Protein AF-F7KYN3-F1 (afdb_monomer_lite)

Secondary structure (DSSP, 8-state):
--HHHHHT-HHHHHHHHHHHHH-TTS-B-SSS-SS-HHHHHHHHHHHHHHHHHHTTS-HHHHHHHHHHHHHHTHHHHHHHHHHHHH-----SSPPPHHHHTTT--HHHHTS-HHHHHT-SSPPB-HHHHHHHHHHHHHHHH-HHHHHHHHHHTS---HHHHHHHHHHHHHHHHT-

Radius of gyration: 15.61 Å; chains: 1; bounding box: 35×35×34 Å

Foldseek 3Di:
DQLVVLLPQPLLVVLLVLLCVLCVVALEDPDLDDDDDVVVSVVLLVVLCLLCVLLVHHSVVLSVQLSVCSVPVVVLLNQLLNVPLVDDQDAPDDDDLCLLVQNDDCVRVVHDSVVSVVPRNDHHHSSSSVVSSSLVCCLVRPVVSQLVCCCPRSVDDSRVSVSVSVVSVVSSVVD

Sequence (175 aa):
MNIQDIIKNQDILDCWKEIQKSNVDKNISKEVFEYDIEEYHTFLLDEIIEASQYMDMSFDTLINKMFSFAKDNKSLLINFSNKRLNKKISFSSPLSYEEMSSGYTEEELGISYQDLEDETNAIIDIGTLFSYLIDLIFLFKEPKNYIKYLIEKLYLSEIHAKEFVDYEENIIKNL

pLDDT: mean 87.11, std 10.82, range [52.41, 97.12]

Structure (mmCIF, N/CA/C/O backbone):
data_AF-F7KYN3-F1
#
_entry.id   AF-F7KYN3-F1
#
loop_
_atom_site.group_PDB
_atom_site.id
_atom_site.type_symbol
_atom_site.label_atom_id
_atom_site.label_alt_id
_atom_site.label_comp_id
_atom_site.label_asym_id
_atom_site.label_entity_id
_atom_site.label_seq_id
_atom_site.pdbx_PDB_ins_code
_atom_site.Cartn_x
_atom_site.Cartn_y
_atom_site.Cartn_z
_atom_site.occupancy
_atom_site.B_iso_or_equiv
_atom_site.auth_seq_id
_atom_site.auth_comp_id
_atom_site.auth_asym_id
_atom_site.auth_atom_id
_atom_site.pdbx_PDB_model_num
ATOM 1 N N . MET A 1 1 ? 6.271 -18.079 -2.029 1.00 75.06 1 MET A N 1
ATOM 2 C CA . MET A 1 1 ? 6.948 -17.435 -3.188 1.00 75.06 1 MET A CA 1
ATOM 3 C C . MET A 1 1 ? 8.122 -16.606 -2.664 1.00 75.06 1 MET A C 1
ATOM 5 O O . MET A 1 1 ? 7.977 -16.113 -1.553 1.00 75.06 1 MET A O 1
ATOM 9 N N . ASN A 1 2 ? 9.265 -16.481 -3.357 1.00 79.81 2 ASN A N 1
ATOM 10 C CA . ASN A 1 2 ? 10.320 -15.554 -2.903 1.00 79.81 2 ASN A CA 1
ATOM 11 C C . ASN A 1 2 ? 10.026 -14.128 -3.419 1.00 79.81 2 ASN A C 1
ATOM 13 O O . ASN A 1 2 ? 9.317 -13.963 -4.413 1.00 79.81 2 ASN A O 1
ATOM 17 N N . ILE A 1 3 ? 10.558 -13.102 -2.753 1.00 78.88 3 ILE A N 1
ATOM 18 C CA . ILE A 1 3 ? 10.299 -11.703 -3.124 1.00 78.88 3 ILE A CA 1
ATOM 19 C C . ILE A 1 3 ? 10.859 -11.339 -4.506 1.00 78.88 3 ILE A C 1
ATOM 21 O O . ILE A 1 3 ? 10.229 -10.579 -5.234 1.00 78.88 3 ILE A O 1
ATOM 25 N N . GLN A 1 4 ? 11.972 -11.954 -4.927 1.00 80.00 4 GLN A N 1
ATOM 26 C CA . GLN A 1 4 ? 12.561 -11.734 -6.252 1.00 80.00 4 GLN A CA 1
ATOM 27 C C . GLN A 1 4 ? 11.638 -12.177 -7.393 1.00 80.00 4 GLN A C 1
ATOM 29 O O . GLN A 1 4 ? 11.635 -11.558 -8.455 1.00 80.00 4 GLN A O 1
ATOM 34 N N . ASP A 1 5 ? 10.866 -13.238 -7.191 1.00 83.31 5 ASP A N 1
ATOM 35 C CA . ASP A 1 5 ? 9.873 -13.718 -8.145 1.00 83.31 5 ASP A CA 1
ATOM 36 C C . ASP A 1 5 ? 8.640 -12.807 -8.130 1.00 83.31 5 ASP A C 1
ATOM 38 O O . ASP A 1 5 ? 8.045 -12.553 -9.177 1.00 83.31 5 ASP A O 1
ATOM 42 N N . ILE A 1 6 ? 8.289 -12.270 -6.955 1.00 85.12 6 ILE A N 1
ATOM 43 C CA . ILE A 1 6 ? 7.128 -11.396 -6.768 1.00 85.12 6 ILE A CA 1
ATOM 44 C C . ILE A 1 6 ? 7.289 -10.078 -7.522 1.00 85.12 6 ILE A C 1
ATOM 46 O O . ILE A 1 6 ? 6.443 -9.713 -8.339 1.00 85.12 6 ILE A O 1
ATOM 50 N N . ILE A 1 7 ? 8.404 -9.390 -7.301 1.00 83.19 7 ILE A N 1
ATOM 51 C CA . ILE A 1 7 ? 8.717 -8.108 -7.947 1.00 83.19 7 ILE A CA 1
ATOM 52 C C . ILE A 1 7 ? 8.926 -8.241 -9.462 1.00 83.19 7 ILE A C 1
ATOM 54 O O . ILE A 1 7 ? 8.749 -7.277 -10.201 1.00 83.19 7 ILE A O 1
ATOM 58 N N . LYS A 1 8 ? 9.314 -9.433 -9.941 1.00 86.62 8 LYS A N 1
ATOM 59 C CA . LYS A 1 8 ? 9.536 -9.715 -11.368 1.00 86.62 8 LYS A CA 1
ATOM 60 C C . LYS A 1 8 ? 8.247 -10.046 -12.112 1.00 86.62 8 LYS A C 1
ATOM 62 O O . LYS A 1 8 ? 8.298 -10.346 -13.306 1.00 86.62 8 LYS A O 1
ATOM 67 N N . ASN A 1 9 ? 7.097 -9.995 -11.443 1.00 92.69 9 ASN A N 1
ATOM 68 C CA . ASN A 1 9 ? 5.815 -10.167 -12.100 1.00 92.69 9 ASN A CA 1
ATOM 69 C C . ASN A 1 9 ? 5.642 -9.134 -13.231 1.00 92.69 9 ASN A C 1
ATOM 71 O O . ASN A 1 9 ? 5.774 -7.928 -13.024 1.00 92.69 9 ASN A O 1
ATOM 75 N N . GLN A 1 10 ? 5.343 -9.617 -14.439 1.00 93.75 10 GLN A N 1
ATOM 76 C CA . GLN A 1 10 ? 5.318 -8.776 -15.636 1.00 93.75 10 GLN A CA 1
ATOM 77 C C . GLN A 1 10 ? 4.230 -7.695 -15.581 1.00 93.75 10 GLN A C 1
ATOM 79 O O . GLN A 1 10 ? 4.483 -6.566 -15.996 1.00 93.75 10 GLN A O 1
ATOM 84 N N . ASP A 1 11 ? 3.047 -8.016 -15.054 1.00 95.25 11 ASP A N 1
ATOM 85 C CA . ASP A 1 11 ? 1.935 -7.067 -14.967 1.00 95.25 11 ASP A CA 1
ATOM 86 C C . ASP A 1 11 ? 2.271 -5.919 -13.998 1.00 95.25 11 ASP A C 1
ATOM 88 O O . ASP A 1 11 ? 2.009 -4.751 -14.299 1.00 95.25 11 ASP A O 1
ATOM 92 N N . ILE A 1 12 ? 2.933 -6.233 -12.878 1.00 93.19 12 ILE A N 1
ATOM 93 C CA . ILE A 1 12 ? 3.439 -5.247 -11.910 1.00 93.19 12 ILE A CA 1
ATOM 94 C C . ILE A 1 12 ? 4.517 -4.365 -12.545 1.00 93.19 12 ILE A C 1
ATOM 96 O O . ILE A 1 12 ? 4.411 -3.138 -12.507 1.00 93.19 12 ILE A O 1
ATOM 100 N N . LEU A 1 13 ? 5.527 -4.973 -13.177 1.00 92.62 13 LEU A N 1
ATOM 101 C CA . LEU A 1 13 ? 6.620 -4.243 -13.830 1.00 92.62 13 LEU A CA 1
ATOM 102 C C . LEU A 1 13 ? 6.121 -3.322 -14.943 1.00 92.62 13 LEU A C 1
ATOM 104 O O . LEU A 1 13 ? 6.662 -2.235 -15.145 1.00 92.62 13 LEU A O 1
ATOM 108 N N . ASP A 1 14 ? 5.098 -3.741 -15.680 1.00 94.31 14 ASP A N 1
ATOM 109 C CA . ASP A 1 14 ? 4.505 -2.907 -16.712 1.00 94.31 14 ASP A CA 1
ATOM 110 C C . ASP A 1 14 ? 3.763 -1.705 -16.118 1.00 94.31 14 ASP A C 1
ATOM 112 O O . ASP A 1 14 ? 3.866 -0.609 -16.664 1.00 94.31 14 ASP A O 1
ATOM 116 N N . CYS A 1 15 ? 3.034 -1.880 -15.010 1.00 94.12 15 CYS A N 1
ATOM 117 C CA . CYS A 1 15 ? 2.417 -0.757 -14.297 1.00 94.12 15 CYS A CA 1
ATOM 118 C C . CYS A 1 15 ? 3.482 0.215 -13.784 1.00 94.12 15 CYS A C 1
ATOM 120 O O . CYS A 1 15 ? 3.367 1.422 -13.997 1.00 94.12 15 CYS A O 1
ATOM 122 N N . TRP A 1 16 ? 4.546 -0.317 -13.180 1.00 92.00 16 TRP A N 1
ATOM 123 C CA . TRP A 1 16 ? 5.665 0.466 -12.667 1.00 92.00 16 TRP A CA 1
ATOM 124 C C . TRP A 1 16 ? 6.315 1.332 -13.752 1.00 92.00 16 TRP A C 1
ATOM 126 O O . TRP A 1 16 ? 6.467 2.539 -13.576 1.00 92.00 16 TRP A O 1
ATOM 136 N N . LYS A 1 17 ? 6.598 0.760 -14.927 1.00 91.31 17 LYS A N 1
ATOM 137 C CA . LYS A 1 17 ? 7.177 1.500 -16.062 1.00 91.31 17 LYS A CA 1
ATOM 138 C C . LYS A 1 17 ? 6.287 2.634 -16.564 1.00 91.31 17 LYS A C 1
ATOM 140 O O . LYS A 1 17 ? 6.798 3.672 -16.980 1.00 91.31 17 LYS A O 1
ATOM 145 N N . GLU A 1 18 ? 4.969 2.456 -16.570 1.00 93.44 18 GLU A N 1
ATOM 146 C CA . GLU A 1 18 ? 4.046 3.525 -16.976 1.00 93.44 18 GLU A CA 1
ATOM 147 C C . GLU A 1 18 ? 3.966 4.647 -15.929 1.00 93.44 18 GLU A C 1
ATOM 149 O O . GLU A 1 18 ? 3.911 5.828 -16.288 1.00 93.44 18 GLU A O 1
ATOM 154 N N . ILE A 1 19 ? 4.043 4.303 -14.641 1.00 91.31 19 ILE A N 1
ATOM 155 C CA . ILE A 1 19 ? 4.141 5.278 -13.545 1.00 91.31 19 ILE A CA 1
ATOM 156 C C . ILE A 1 19 ? 5.454 6.066 -13.653 1.00 91.31 19 ILE A C 1
ATOM 158 O O . ILE A 1 19 ? 5.420 7.296 -13.625 1.00 91.31 19 ILE A O 1
ATOM 162 N N . GLN A 1 20 ? 6.589 5.394 -13.884 1.00 89.12 20 GLN A N 1
ATOM 163 C CA . GLN A 1 20 ? 7.893 6.034 -14.115 1.00 89.12 20 GLN A CA 1
ATOM 164 C C . GLN A 1 20 ? 7.834 7.066 -15.252 1.00 89.12 20 GLN A C 1
ATOM 166 O O . GLN A 1 20 ? 8.284 8.200 -15.098 1.00 89.12 20 GLN A O 1
ATOM 171 N N . LYS A 1 21 ? 7.231 6.707 -16.393 1.00 90.56 21 LYS A N 1
ATOM 172 C CA . LYS A 1 21 ? 7.080 7.617 -17.546 1.00 90.56 21 LYS A CA 1
ATOM 173 C C . LYS A 1 21 ? 6.218 8.840 -17.242 1.00 90.56 21 LYS A C 1
ATOM 175 O O . LYS A 1 21 ? 6.427 9.888 -17.845 1.00 90.56 21 LYS A O 1
ATOM 18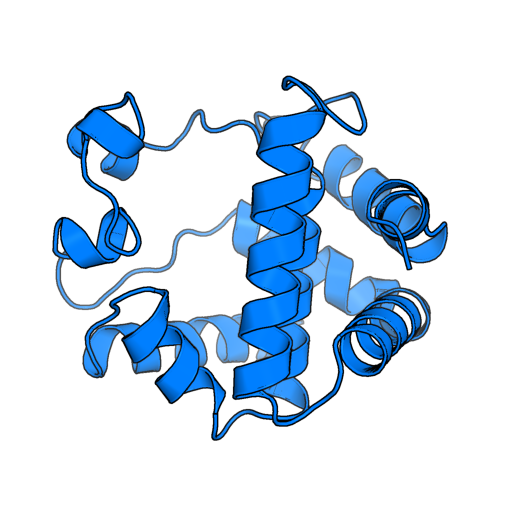0 N N . SER A 1 22 ? 5.236 8.699 -16.356 1.00 87.25 22 SER A N 1
ATOM 181 C CA . SER A 1 22 ? 4.275 9.761 -16.038 1.00 87.25 22 SER A CA 1
ATOM 182 C C . SER A 1 22 ? 4.792 10.751 -14.988 1.00 87.25 22 SER A C 1
ATOM 184 O O . SER A 1 22 ? 4.175 11.793 -14.798 1.00 87.25 22 SER A O 1
ATOM 186 N N . ASN A 1 23 ? 5.906 10.438 -14.320 1.00 85.94 23 ASN A N 1
ATOM 187 C CA . ASN A 1 23 ? 6.425 11.167 -13.158 1.00 85.94 23 ASN A CA 1
ATOM 188 C C . ASN A 1 23 ? 7.951 11.366 -13.261 1.00 85.94 23 ASN A C 1
ATOM 190 O O . ASN A 1 23 ? 8.684 11.188 -12.293 1.00 85.94 23 ASN A O 1
ATOM 194 N N . VAL A 1 24 ? 8.446 11.690 -14.459 1.00 82.12 24 VAL A N 1
ATOM 195 C CA . VAL A 1 24 ? 9.889 11.819 -14.758 1.00 82.12 24 VAL A CA 1
ATOM 196 C C . VAL A 1 24 ? 10.608 12.911 -13.959 1.00 82.12 24 VAL A C 1
ATOM 198 O O . VAL A 1 24 ? 11.834 12.919 -13.894 1.00 82.12 24 VAL A O 1
ATOM 201 N N . ASP A 1 25 ? 9.853 13.854 -13.405 1.00 80.81 25 ASP A N 1
ATOM 202 C CA . ASP A 1 25 ? 10.305 14.957 -12.558 1.00 80.81 25 ASP A CA 1
ATOM 203 C C . ASP A 1 25 ? 10.395 14.579 -11.071 1.00 80.81 25 ASP A C 1
ATOM 205 O O . ASP A 1 25 ? 10.933 15.348 -10.275 1.00 80.81 25 ASP A O 1
ATOM 209 N N . LYS A 1 26 ? 9.883 13.404 -10.691 1.00 80.31 26 LYS A N 1
ATOM 210 C CA . LYS A 1 26 ? 9.949 12.872 -9.327 1.00 80.31 26 LYS A CA 1
ATOM 211 C C . LYS A 1 26 ? 11.230 12.069 -9.119 1.00 80.31 26 LYS A C 1
ATOM 213 O O . LYS A 1 26 ? 11.820 11.562 -10.073 1.00 80.31 26 LYS A O 1
ATOM 218 N N . ASN A 1 27 ? 11.621 11.901 -7.855 1.00 79.00 27 ASN A N 1
ATOM 219 C CA . ASN A 1 27 ? 12.757 11.066 -7.466 1.00 79.00 27 ASN A CA 1
ATOM 220 C C . ASN A 1 27 ? 12.405 9.567 -7.549 1.00 79.00 27 ASN A C 1
ATOM 222 O O . ASN A 1 27 ? 12.436 8.852 -6.556 1.00 79.00 27 ASN A O 1
ATOM 226 N N . ILE A 1 28 ? 11.964 9.105 -8.721 1.00 76.88 28 ILE A N 1
ATOM 227 C CA . ILE A 1 28 ? 11.627 7.701 -8.951 1.00 76.88 28 ILE A CA 1
ATOM 228 C C . ILE A 1 28 ? 12.884 6.946 -9.366 1.00 76.88 28 ILE A C 1
ATOM 230 O O . ILE A 1 28 ? 13.574 7.353 -10.309 1.00 76.88 28 ILE A O 1
ATOM 234 N N . SER A 1 29 ? 13.135 5.815 -8.710 1.00 72.75 29 SER A N 1
ATOM 235 C CA . SER A 1 29 ? 14.255 4.948 -9.045 1.00 72.75 29 SER A CA 1
ATOM 236 C C . SER A 1 29 ? 14.185 4.508 -10.506 1.00 72.75 29 SER A C 1
ATOM 238 O O . SER A 1 29 ? 13.130 4.118 -11.018 1.00 72.75 29 SER A O 1
ATOM 240 N N . LYS A 1 30 ? 15.320 4.597 -11.206 1.00 66.50 30 LYS A N 1
ATOM 241 C CA . LYS A 1 30 ? 15.442 4.197 -12.621 1.00 66.50 30 LYS A CA 1
ATOM 242 C C . LYS A 1 30 ? 15.633 2.695 -12.788 1.00 66.50 30 LYS A C 1
ATOM 244 O O . LYS A 1 30 ? 15.340 2.156 -13.857 1.00 66.50 30 LYS A O 1
ATOM 249 N N . GLU A 1 31 ? 16.129 2.036 -11.752 1.00 66.12 31 GLU A N 1
ATOM 250 C CA . GLU A 1 31 ? 16.255 0.588 -11.678 1.00 66.12 31 GLU A CA 1
ATOM 251 C C . GLU A 1 31 ? 15.029 0.003 -10.957 1.00 66.12 31 GLU A C 1
ATOM 253 O O . GLU A 1 31 ? 14.161 0.731 -10.478 1.00 66.12 31 GLU A O 1
ATOM 258 N N . VAL A 1 32 ? 14.901 -1.327 -10.920 1.00 59.56 32 VAL A N 1
ATOM 259 C CA . VAL A 1 32 ? 13.896 -1.953 -10.038 1.00 59.56 32 VAL A CA 1
ATOM 260 C C . VAL A 1 32 ? 14.293 -1.755 -8.564 1.00 59.56 32 VAL A C 1
ATOM 262 O O . VAL A 1 32 ? 13.412 -1.762 -7.711 1.00 59.56 32 VAL A O 1
ATOM 265 N N . PHE A 1 33 ? 15.587 -1.514 -8.287 1.00 58.19 33 PHE A N 1
ATOM 266 C CA . PHE A 1 33 ? 16.139 -1.222 -6.962 1.00 58.19 33 PHE A CA 1
ATOM 267 C C . PHE A 1 33 ? 17.263 -0.191 -7.013 1.00 58.19 33 PHE A C 1
ATOM 269 O O . PHE A 1 33 ? 18.110 -0.262 -7.895 1.00 58.19 33 PHE A O 1
ATOM 276 N N . GLU A 1 34 ? 17.317 0.688 -6.012 1.00 53.84 34 GLU A N 1
ATOM 277 C CA . GLU A 1 34 ? 18.451 1.595 -5.766 1.00 53.84 34 GLU A CA 1
ATOM 278 C C . GLU A 1 34 ? 19.243 1.231 -4.497 1.00 53.84 34 GLU A C 1
ATOM 280 O O . GLU A 1 34 ? 20.365 1.697 -4.314 1.00 53.84 34 GLU A O 1
ATOM 285 N N . TYR A 1 35 ? 18.677 0.375 -3.638 1.00 55.78 35 TYR A N 1
ATOM 286 C CA . TYR A 1 35 ? 19.192 0.049 -2.306 1.00 55.78 35 TYR A CA 1
ATOM 287 C C . TYR A 1 35 ? 19.683 -1.398 -2.188 1.00 55.78 35 TYR A C 1
ATOM 289 O O . TYR A 1 35 ? 19.392 -2.244 -3.039 1.00 55.78 35 TYR A O 1
ATOM 297 N N . ASP A 1 36 ? 20.440 -1.671 -1.119 1.00 54.38 36 ASP A N 1
ATOM 298 C CA . ASP A 1 36 ? 20.967 -3.002 -0.827 1.00 54.38 36 ASP A CA 1
ATOM 299 C C . ASP A 1 36 ? 19.820 -4.011 -0.664 1.00 54.38 36 ASP A C 1
ATOM 301 O O . ASP A 1 36 ? 18.843 -3.803 0.059 1.00 54.38 36 ASP A O 1
ATOM 305 N N . ILE A 1 37 ? 19.917 -5.089 -1.432 1.00 59.38 37 ILE A N 1
ATOM 306 C CA . ILE A 1 37 ? 18.764 -5.866 -1.887 1.00 59.38 37 ILE A CA 1
ATOM 307 C C . ILE A 1 37 ? 18.151 -6.695 -0.749 1.00 59.38 37 ILE A C 1
ATOM 309 O O . ILE A 1 37 ? 16.963 -6.987 -0.787 1.00 59.38 37 ILE A O 1
ATOM 313 N N . GLU A 1 38 ? 18.925 -7.100 0.259 1.00 62.84 38 GLU A N 1
ATOM 314 C CA . GLU A 1 38 ? 18.460 -8.038 1.294 1.00 62.84 38 GLU A CA 1
ATOM 315 C C . GLU A 1 38 ? 17.576 -7.391 2.369 1.00 62.84 38 GLU A C 1
ATOM 317 O O . GLU A 1 38 ? 16.541 -7.956 2.732 1.00 62.84 38 GLU A O 1
ATOM 322 N N . GLU A 1 39 ? 17.940 -6.205 2.855 1.00 62.69 39 GLU A N 1
ATOM 323 C CA . GLU A 1 39 ? 17.192 -5.510 3.912 1.00 62.69 39 GLU A CA 1
ATOM 324 C C . GLU A 1 39 ? 15.857 -4.979 3.381 1.00 62.69 39 GLU A C 1
ATOM 326 O O . GLU A 1 39 ? 14.798 -5.245 3.949 1.00 62.69 39 GLU A O 1
ATOM 331 N N . TYR A 1 40 ? 15.886 -4.357 2.202 1.00 66.19 40 TYR A N 1
ATOM 332 C CA . TYR A 1 40 ? 14.690 -3.848 1.538 1.00 66.19 40 TYR A CA 1
ATOM 333 C C . TYR A 1 40 ? 13.698 -4.965 1.166 1.00 66.19 40 TYR A C 1
ATOM 335 O O . TYR A 1 40 ? 12.483 -4.842 1.327 1.00 66.19 40 TYR A O 1
ATOM 343 N N . HIS A 1 41 ? 14.216 -6.108 0.707 1.00 70.25 41 HIS A N 1
ATOM 344 C CA . HIS A 1 41 ? 13.416 -7.307 0.469 1.00 70.25 41 HIS A CA 1
ATOM 345 C C . HIS A 1 41 ? 12.746 -7.846 1.728 1.00 70.25 41 HIS A C 1
ATOM 347 O O . HIS A 1 41 ? 11.640 -8.377 1.634 1.00 70.25 41 HIS A O 1
ATOM 353 N N . THR A 1 42 ? 13.427 -7.750 2.868 1.00 73.25 42 THR A N 1
ATOM 354 C CA . THR A 1 42 ? 12.889 -8.191 4.156 1.00 73.25 42 THR A CA 1
ATOM 355 C C . THR A 1 42 ? 11.738 -7.281 4.566 1.00 73.25 42 THR A C 1
ATOM 357 O O . THR A 1 42 ? 10.652 -7.784 4.831 1.00 73.25 42 THR A O 1
ATOM 360 N N . PHE A 1 43 ? 11.916 -5.960 4.463 1.00 78.94 43 PHE A N 1
ATOM 361 C CA . PHE A 1 43 ? 10.869 -4.987 4.781 1.00 78.94 43 PHE A CA 1
ATOM 362 C C . PHE A 1 43 ? 9.595 -5.180 3.945 1.00 78.94 43 PHE A C 1
ATOM 364 O O . PHE A 1 43 ? 8.511 -5.360 4.496 1.00 78.94 43 PHE A O 1
ATOM 371 N N . LEU A 1 44 ? 9.717 -5.221 2.612 1.00 83.94 44 LEU A N 1
ATOM 372 C CA . LEU A 1 44 ? 8.554 -5.393 1.735 1.00 83.94 44 LEU A CA 1
ATOM 373 C C . LEU A 1 44 ? 7.861 -6.749 1.957 1.00 83.94 44 LEU A C 1
ATOM 375 O O . LEU A 1 44 ? 6.638 -6.866 1.867 1.00 83.94 44 LEU A O 1
ATOM 379 N N . LEU A 1 45 ? 8.638 -7.801 2.224 1.00 88.19 45 LEU A N 1
ATOM 380 C CA . LEU A 1 45 ? 8.079 -9.116 2.519 1.00 88.19 45 LEU A CA 1
ATOM 381 C C . LEU A 1 45 ? 7.291 -9.100 3.833 1.00 88.19 45 LEU A C 1
ATOM 383 O O . LEU A 1 45 ? 6.180 -9.634 3.867 1.00 88.19 45 LEU A O 1
ATOM 387 N N . ASP A 1 46 ? 7.845 -8.482 4.874 1.00 88.50 46 ASP A N 1
ATOM 388 C CA . ASP A 1 46 ? 7.203 -8.346 6.178 1.00 88.50 46 ASP A CA 1
ATOM 389 C C . ASP A 1 46 ? 5.911 -7.530 6.066 1.00 88.50 46 ASP A C 1
ATOM 391 O O . ASP A 1 46 ? 4.872 -7.986 6.541 1.00 88.50 46 ASP A O 1
ATOM 395 N N . GLU A 1 47 ? 5.911 -6.419 5.324 1.00 89.44 47 GLU A N 1
ATOM 396 C CA . GLU A 1 47 ? 4.710 -5.611 5.067 1.00 89.44 47 GLU A CA 1
ATOM 397 C C . GLU A 1 47 ? 3.580 -6.450 4.439 1.00 89.44 47 GLU A C 1
ATOM 399 O O . GLU A 1 47 ? 2.436 -6.429 4.904 1.00 89.44 47 GLU A O 1
ATOM 404 N N . ILE A 1 48 ? 3.892 -7.256 3.417 1.00 93.12 48 ILE A N 1
ATOM 405 C CA . ILE A 1 48 ? 2.904 -8.122 2.755 1.00 93.12 48 ILE A CA 1
ATOM 406 C C . ILE A 1 48 ? 2.431 -9.238 3.698 1.00 93.12 48 ILE A C 1
ATOM 408 O O . ILE A 1 48 ? 1.240 -9.569 3.717 1.00 93.12 48 ILE A O 1
ATOM 412 N N . ILE A 1 49 ? 3.335 -9.846 4.472 1.00 93.44 49 ILE A N 1
ATOM 413 C CA . ILE A 1 49 ? 2.979 -10.877 5.457 1.00 93.44 49 ILE A CA 1
ATOM 414 C C . ILE A 1 49 ? 2.018 -10.292 6.489 1.00 93.44 49 ILE A C 1
ATOM 416 O O . ILE A 1 49 ? 0.967 -10.887 6.741 1.00 93.44 49 ILE A O 1
ATOM 420 N N . GLU A 1 50 ? 2.331 -9.132 7.050 1.00 93.19 50 GLU A N 1
ATOM 421 C CA . GLU A 1 50 ? 1.487 -8.471 8.038 1.00 93.19 50 GLU A CA 1
ATOM 422 C C . GLU A 1 50 ? 0.132 -8.090 7.453 1.00 93.19 50 GLU A C 1
ATOM 424 O O . GLU A 1 50 ? -0.900 -8.486 7.999 1.00 93.19 50 GLU A O 1
ATOM 429 N N . ALA A 1 51 ? 0.103 -7.425 6.297 1.00 94.88 51 ALA A N 1
ATOM 430 C CA . ALA A 1 51 ? -1.143 -7.089 5.616 1.00 94.88 51 ALA A CA 1
ATOM 431 C C . ALA A 1 51 ? -2.020 -8.333 5.388 1.00 94.88 51 ALA A C 1
ATOM 433 O O . ALA A 1 51 ? -3.228 -8.294 5.632 1.00 94.88 51 ALA A O 1
ATOM 434 N N . SER A 1 52 ? -1.423 -9.469 5.004 1.00 95.62 52 SER A N 1
ATOM 435 C CA . SER A 1 52 ? -2.165 -10.720 4.800 1.00 95.62 52 SER A CA 1
ATOM 436 C C . SER A 1 52 ? -2.851 -11.226 6.074 1.00 95.62 52 SER A C 1
ATOM 438 O O . SER A 1 52 ? -3.998 -11.674 6.013 1.00 95.62 52 SER A O 1
ATOM 440 N N . GLN A 1 53 ? -2.210 -11.072 7.238 1.00 95.12 53 GLN A N 1
ATOM 441 C CA . GLN A 1 53 ? -2.784 -11.454 8.532 1.00 95.12 53 GLN A CA 1
ATOM 442 C C . GLN A 1 53 ? -3.994 -10.585 8.887 1.00 95.12 53 GLN A C 1
ATOM 444 O O . GLN A 1 53 ? -5.018 -11.106 9.329 1.00 95.12 53 GLN A O 1
ATOM 449 N N . TYR A 1 54 ? -3.910 -9.272 8.653 1.00 95.56 54 TYR A N 1
ATOM 450 C CA . TYR A 1 54 ? -5.030 -8.351 8.888 1.00 95.56 54 TYR A CA 1
ATOM 451 C C . TYR A 1 54 ? -6.197 -8.595 7.932 1.00 95.56 54 TYR A C 1
ATOM 453 O O . TYR A 1 54 ? -7.352 -8.379 8.294 1.00 95.56 54 TYR A O 1
ATOM 461 N N . MET A 1 55 ? -5.912 -9.076 6.727 1.00 95.19 55 MET A N 1
ATOM 462 C CA . MET A 1 55 ? -6.920 -9.457 5.743 1.00 95.19 55 MET A CA 1
ATOM 463 C C . MET A 1 55 ? -7.493 -10.874 5.945 1.00 95.19 55 MET A C 1
ATOM 465 O O . MET A 1 55 ? -8.291 -11.309 5.118 1.00 95.19 55 MET A O 1
ATOM 469 N N . ASP A 1 56 ? -7.087 -11.600 6.995 1.00 93.69 56 ASP A N 1
ATOM 470 C CA . ASP A 1 56 ? -7.456 -13.007 7.234 1.00 93.69 56 ASP A CA 1
ATOM 471 C C . ASP A 1 56 ? -7.223 -13.902 5.997 1.00 93.69 56 ASP A C 1
ATOM 473 O O . ASP A 1 56 ? -8.055 -14.721 5.598 1.00 93.69 56 ASP A O 1
ATOM 477 N N . MET A 1 57 ? -6.078 -13.716 5.329 1.00 94.75 57 MET A N 1
ATOM 478 C CA . MET A 1 57 ? -5.689 -14.515 4.167 1.00 94.75 57 MET A CA 1
ATOM 479 C C . MET A 1 57 ? -4.224 -14.936 4.218 1.00 94.75 57 MET A C 1
ATOM 481 O O . MET A 1 57 ? -3.393 -14.323 4.877 1.00 94.75 57 MET A O 1
ATOM 485 N N . SER A 1 58 ? -3.882 -16.006 3.497 1.00 95.81 58 SER A N 1
ATOM 486 C CA . SER A 1 58 ? -2.482 -16.418 3.412 1.00 95.81 58 SER A CA 1
ATOM 487 C C . SER A 1 58 ? -1.661 -15.433 2.580 1.00 95.81 58 SER A C 1
ATOM 489 O O . SER A 1 58 ? -2.168 -14.845 1.622 1.00 95.81 58 SER A O 1
ATOM 491 N N . PHE A 1 59 ? -0.365 -15.343 2.885 1.00 94.38 59 PHE A N 1
ATOM 492 C CA . PHE A 1 59 ? 0.619 -14.607 2.089 1.00 94.38 59 PHE A CA 1
ATOM 493 C C . PHE A 1 59 ? 0.494 -14.899 0.582 1.00 94.38 59 PHE A C 1
ATOM 495 O O . PHE A 1 59 ? 0.314 -13.986 -0.222 1.00 94.38 59 PHE A O 1
ATOM 502 N N . ASP A 1 60 ? 0.483 -16.180 0.190 1.00 94.56 60 ASP A N 1
ATOM 503 C CA . ASP A 1 60 ? 0.357 -16.561 -1.222 1.00 94.56 60 ASP A CA 1
ATOM 504 C C . ASP A 1 60 ? -0.997 -16.129 -1.824 1.00 94.56 60 ASP A C 1
ATOM 506 O O . ASP A 1 60 ? -1.083 -15.817 -3.013 1.00 94.56 60 ASP A O 1
ATOM 510 N N . THR A 1 61 ? -2.069 -16.084 -1.026 1.00 95.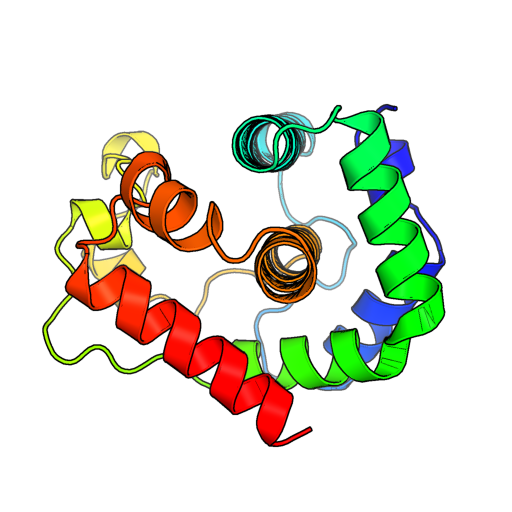81 61 THR A N 1
ATOM 511 C CA . THR A 1 61 ? -3.379 -15.591 -1.485 1.00 95.81 61 THR A CA 1
ATOM 512 C C . THR A 1 61 ? -3.334 -14.093 -1.761 1.00 95.81 61 THR A C 1
ATOM 514 O O . THR A 1 61 ? -3.851 -13.658 -2.794 1.00 95.81 61 THR A O 1
ATOM 517 N N . LEU A 1 62 ? -2.705 -13.310 -0.880 1.00 96.31 62 LEU A N 1
ATOM 518 C CA . LEU A 1 62 ? -2.551 -11.868 -1.065 1.00 96.31 62 LEU A CA 1
ATOM 519 C C . LEU A 1 62 ? -1.707 -11.557 -2.306 1.00 96.31 62 LEU A C 1
ATOM 521 O O . LEU A 1 62 ? -2.150 -10.804 -3.171 1.00 96.31 62 LEU A O 1
ATOM 525 N N . ILE A 1 63 ? -0.563 -12.222 -2.467 1.00 95.50 63 ILE A N 1
ATOM 526 C CA . ILE A 1 63 ? 0.296 -12.079 -3.652 1.00 95.50 63 ILE A CA 1
ATOM 527 C C . ILE A 1 63 ? -0.465 -12.383 -4.948 1.00 95.50 63 ILE A C 1
ATOM 529 O O . ILE A 1 63 ? -0.445 -11.596 -5.896 1.00 95.50 63 ILE A O 1
ATOM 533 N N . ASN A 1 64 ? -1.205 -13.492 -4.997 1.00 95.06 64 ASN A N 1
ATOM 534 C CA . ASN A 1 64 ? -1.985 -13.837 -6.187 1.00 95.06 64 ASN A CA 1
ATOM 535 C C . ASN A 1 64 ? -3.094 -12.814 -6.479 1.00 95.06 64 ASN A C 1
ATOM 537 O O . ASN A 1 64 ? -3.398 -12.547 -7.648 1.00 95.06 64 ASN A O 1
ATOM 541 N N . LYS A 1 65 ? -3.690 -12.212 -5.440 1.00 95.75 65 LYS A N 1
ATOM 542 C CA . LYS A 1 65 ? -4.638 -11.102 -5.601 1.00 95.75 65 LYS A CA 1
ATOM 543 C C . LYS A 1 65 ? -3.952 -9.860 -6.155 1.00 95.75 65 LYS A C 1
ATOM 545 O O . LYS A 1 65 ? -4.518 -9.268 -7.065 1.00 95.75 65 LYS A O 1
ATOM 550 N N . MET A 1 66 ? -2.758 -9.504 -5.683 1.00 95.75 66 MET A N 1
ATOM 551 C CA . MET A 1 66 ? -1.980 -8.376 -6.216 1.00 95.75 66 MET A CA 1
ATOM 552 C C . MET A 1 66 ? -1.682 -8.550 -7.703 1.00 95.75 66 MET A C 1
ATOM 554 O O . MET A 1 66 ? -1.956 -7.647 -8.490 1.00 95.75 66 MET A O 1
ATOM 558 N N . PHE A 1 67 ? -1.213 -9.731 -8.114 1.00 95.75 67 PHE A N 1
ATOM 559 C CA . PHE A 1 67 ? -0.953 -10.013 -9.530 1.00 95.75 67 PHE A CA 1
ATOM 560 C C . PHE A 1 67 ? -2.220 -9.938 -10.375 1.00 95.75 67 PHE A C 1
ATOM 562 O O . PHE A 1 67 ? -2.233 -9.287 -11.417 1.00 95.75 67 PHE A O 1
ATOM 569 N N . SER A 1 68 ? -3.302 -10.566 -9.912 1.00 96.50 68 SER A N 1
ATOM 570 C CA . SER A 1 68 ? -4.587 -10.522 -10.618 1.00 96.50 68 SER A CA 1
ATOM 571 C C . SER A 1 68 ? -5.115 -9.089 -10.703 1.00 96.50 68 SER A C 1
ATOM 573 O O . SER A 1 68 ? -5.627 -8.677 -11.738 1.00 96.50 68 SER A O 1
ATOM 575 N N . PHE A 1 69 ? -4.938 -8.295 -9.644 1.00 96.31 69 PHE A N 1
ATOM 576 C CA . PHE A 1 69 ? -5.343 -6.897 -9.621 1.00 96.31 69 PHE A CA 1
ATOM 577 C C . PHE A 1 69 ? -4.549 -6.069 -10.633 1.00 96.31 69 PHE A C 1
ATOM 579 O O . PHE A 1 69 ? -5.160 -5.370 -11.436 1.00 96.31 69 PHE A O 1
ATOM 586 N N . ALA A 1 70 ? -3.219 -6.176 -10.640 1.00 95.75 70 ALA A N 1
ATOM 587 C CA . ALA A 1 70 ? -2.361 -5.456 -11.580 1.00 95.75 70 ALA A CA 1
ATOM 588 C C . ALA A 1 70 ? -2.659 -5.825 -13.039 1.00 95.75 70 ALA A C 1
ATOM 590 O O . ALA A 1 70 ? -2.698 -4.951 -13.904 1.00 95.75 70 ALA A O 1
ATOM 591 N N . LYS A 1 71 ? -2.943 -7.103 -13.298 1.00 96.75 71 LYS A N 1
ATOM 592 C CA . LYS A 1 71 ? -3.338 -7.603 -14.615 1.00 96.75 71 LYS A CA 1
ATOM 593 C C . LYS A 1 71 ? -4.699 -7.068 -15.062 1.00 96.75 71 LYS A C 1
ATOM 595 O O . LYS A 1 71 ? -4.818 -6.496 -16.145 1.00 96.75 71 LYS A O 1
ATOM 600 N N . ASP A 1 72 ? -5.726 -7.251 -14.237 1.00 97.12 72 ASP A N 1
ATOM 601 C CA . ASP A 1 72 ? -7.117 -6.997 -14.629 1.00 97.12 72 ASP A CA 1
ATOM 602 C C . ASP A 1 72 ? -7.511 -5.516 -14.472 1.00 97.12 72 ASP A C 1
ATOM 604 O O . ASP A 1 72 ? -8.429 -5.042 -15.138 1.00 97.12 72 ASP A O 1
ATOM 608 N N . ASN A 1 73 ? -6.806 -4.763 -13.618 1.00 96.31 73 ASN A N 1
ATOM 609 C CA . ASN A 1 73 ? -7.119 -3.377 -13.245 1.00 96.31 73 ASN A CA 1
ATOM 610 C C . ASN A 1 73 ? -5.936 -2.423 -13.482 1.00 96.31 73 ASN A C 1
ATOM 612 O O . ASN A 1 73 ? -5.809 -1.401 -12.807 1.00 96.31 73 ASN A O 1
ATOM 616 N N . LYS A 1 74 ? -5.084 -2.724 -14.471 1.00 96.06 74 LYS A N 1
ATOM 617 C CA . LYS A 1 74 ? -3.874 -1.954 -14.814 1.00 96.06 74 LYS A CA 1
ATOM 618 C C . LYS A 1 74 ? -4.088 -0.439 -14.856 1.00 96.06 74 LYS A C 1
ATOM 620 O O . LYS A 1 74 ? -3.333 0.310 -14.245 1.00 96.06 74 LYS A O 1
ATOM 625 N N . SER A 1 75 ? -5.131 0.024 -15.552 1.00 96.50 75 SER A N 1
ATOM 626 C CA . SER A 1 75 ? -5.410 1.464 -15.667 1.00 96.50 75 SER A CA 1
ATOM 627 C C . SER A 1 75 ? -5.768 2.099 -14.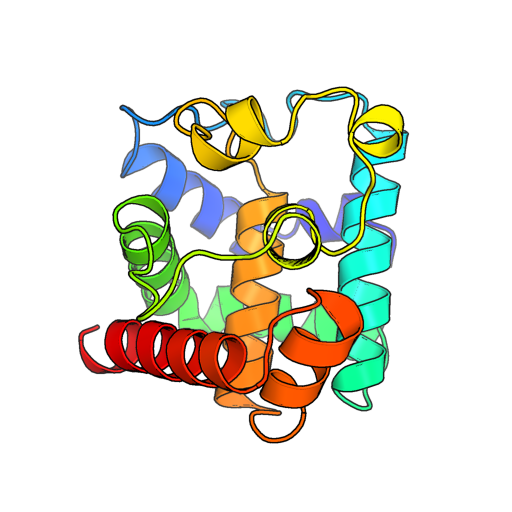325 1.00 96.50 75 SER A C 1
ATOM 629 O O . SER A 1 75 ? -5.353 3.226 -14.071 1.00 96.50 75 SER A O 1
ATOM 631 N N . LEU A 1 76 ? -6.536 1.400 -13.485 1.00 96.75 76 LEU A N 1
ATOM 632 C CA . LEU A 1 76 ? -6.903 1.893 -12.160 1.00 96.75 76 LEU A CA 1
ATOM 633 C C . LEU A 1 76 ? -5.655 2.017 -11.290 1.00 96.75 76 LEU A C 1
ATOM 635 O O . LEU A 1 76 ? -5.438 3.078 -10.718 1.00 96.75 76 LEU A O 1
ATOM 639 N N . LEU A 1 77 ? -4.812 0.979 -11.260 1.00 96.38 77 LEU A N 1
ATOM 640 C CA . LEU A 1 77 ? -3.565 0.986 -10.498 1.00 96.38 77 LEU A CA 1
ATOM 641 C C . LEU A 1 77 ? -2.654 2.144 -10.922 1.00 96.38 77 LEU A C 1
ATOM 643 O O . LEU A 1 77 ? -2.221 2.916 -10.077 1.00 96.38 77 LEU A O 1
ATOM 647 N N . ILE A 1 78 ? -2.414 2.323 -12.225 1.00 95.75 78 ILE A N 1
ATOM 648 C CA . ILE A 1 78 ? -1.562 3.411 -12.734 1.00 95.75 78 ILE A CA 1
ATOM 649 C C . ILE A 1 78 ? -2.139 4.783 -12.365 1.00 95.75 78 ILE A C 1
ATOM 651 O O . ILE A 1 78 ? -1.422 5.641 -11.850 1.00 95.75 78 ILE A O 1
ATOM 655 N N . ASN A 1 79 ? -3.431 5.005 -12.617 1.00 96.44 79 ASN A N 1
ATOM 656 C CA . ASN A 1 79 ? -4.059 6.302 -12.375 1.00 96.44 79 ASN A CA 1
ATOM 657 C C . ASN A 1 79 ? -4.105 6.647 -10.883 1.00 96.44 79 ASN A C 1
ATOM 659 O O . ASN A 1 79 ? -3.837 7.789 -10.510 1.00 96.44 79 ASN A O 1
ATOM 663 N N . PHE A 1 80 ? -4.409 5.663 -10.040 1.00 96.12 80 PHE A N 1
ATOM 664 C CA . PHE A 1 80 ? -4.401 5.794 -8.590 1.00 96.12 80 PHE A CA 1
ATOM 665 C C . PHE A 1 80 ? -3.002 6.125 -8.069 1.00 96.12 80 PHE A C 1
ATOM 667 O O . PHE A 1 80 ? -2.829 7.155 -7.418 1.00 96.12 80 PHE A O 1
ATOM 674 N N . SER A 1 81 ? -1.990 5.339 -8.449 1.00 94.06 81 SER A N 1
ATOM 675 C CA . SER A 1 81 ? -0.596 5.577 -8.060 1.00 94.06 81 SER A CA 1
ATOM 676 C C . SER A 1 81 ? -0.119 6.960 -8.500 1.00 94.06 81 SER A C 1
ATOM 678 O O . SER A 1 81 ? 0.458 7.696 -7.706 1.00 94.06 81 SER A O 1
ATOM 680 N N . ASN A 1 82 ? -0.431 7.379 -9.731 1.00 93.12 82 ASN A N 1
ATOM 681 C CA . ASN A 1 82 ? -0.097 8.720 -10.214 1.00 93.12 82 ASN A CA 1
ATOM 682 C C . ASN A 1 82 ? -0.765 9.820 -9.381 1.00 93.12 82 ASN A C 1
ATOM 684 O O . ASN A 1 82 ? -0.135 10.835 -9.087 1.00 93.12 82 ASN A O 1
ATOM 688 N N . LYS A 1 83 ? -2.034 9.656 -8.987 1.00 93.25 83 LYS A N 1
ATOM 689 C CA . LYS A 1 83 ? -2.713 10.629 -8.119 1.00 93.25 83 LYS A CA 1
ATOM 690 C C . LYS A 1 83 ? -2.058 10.697 -6.746 1.00 93.25 83 LYS A C 1
ATOM 692 O O . LYS A 1 83 ? -1.800 11.802 -6.274 1.00 93.25 83 LYS A O 1
ATOM 697 N N . ARG A 1 84 ? -1.755 9.546 -6.153 1.00 90.12 84 ARG A N 1
ATOM 698 C CA . ARG A 1 84 ? -1.175 9.444 -4.815 1.00 90.12 84 ARG A CA 1
ATOM 699 C C . ARG A 1 84 ? 0.254 9.985 -4.740 1.00 90.12 84 ARG A C 1
ATOM 701 O O . ARG A 1 84 ? 0.562 10.751 -3.840 1.00 90.12 84 ARG A O 1
ATOM 708 N N . LEU A 1 85 ? 1.079 9.731 -5.756 1.00 88.00 85 LEU A N 1
ATOM 709 C CA . LEU A 1 85 ? 2.434 10.298 -5.861 1.00 88.00 85 LEU A CA 1
ATOM 710 C C . LEU A 1 85 ? 2.457 11.825 -6.035 1.00 88.00 85 LEU A C 1
ATOM 712 O O . LEU A 1 85 ? 3.431 12.492 -5.682 1.00 88.00 85 LEU A O 1
ATOM 716 N N . ASN A 1 86 ? 1.400 12.398 -6.614 1.00 86.31 86 ASN A N 1
ATOM 717 C CA . ASN A 1 86 ? 1.340 13.830 -6.913 1.00 86.31 86 ASN A CA 1
ATOM 718 C C . ASN A 1 86 ? 0.545 14.647 -5.899 1.00 86.31 86 ASN A C 1
ATOM 720 O O . ASN A 1 86 ? 0.552 15.877 -5.979 1.00 86.31 86 ASN A O 1
ATOM 724 N N . LYS A 1 87 ? -0.138 14.000 -4.956 1.00 85.62 87 LYS A N 1
ATOM 725 C CA . LYS A 1 87 ? -0.973 14.674 -3.970 1.00 85.62 87 LYS A CA 1
ATOM 726 C C . LYS A 1 87 ? -0.694 14.105 -2.585 1.00 85.62 87 LYS A C 1
ATOM 728 O O . LYS A 1 87 ? -0.922 12.927 -2.340 1.00 85.62 87 LYS A O 1
ATOM 733 N N . LYS A 1 88 ? -0.239 14.968 -1.674 1.00 81.75 88 LYS A N 1
ATOM 734 C CA . LYS A 1 88 ? -0.183 14.636 -0.249 1.00 81.75 88 LYS A CA 1
ATOM 735 C C . LYS A 1 88 ? -1.603 14.664 0.320 1.00 81.75 88 LYS A C 1
ATOM 737 O O . LYS A 1 88 ? -2.390 15.561 -0.005 1.00 81.75 88 LYS A O 1
ATOM 742 N N . ILE A 1 89 ? -1.924 13.683 1.156 1.00 88.19 89 ILE A N 1
ATOM 743 C CA . ILE A 1 89 ? -3.109 13.742 2.007 1.00 88.19 89 ILE A CA 1
ATOM 744 C C . ILE A 1 89 ? -2.996 14.956 2.941 1.00 88.19 89 ILE A C 1
ATOM 746 O O . ILE A 1 89 ? -1.903 15.337 3.356 1.00 88.19 89 ILE A O 1
ATOM 750 N N . SER A 1 90 ? -4.119 15.609 3.227 1.00 89.19 90 SER A N 1
ATOM 751 C CA . SER A 1 90 ? -4.186 16.707 4.194 1.00 89.19 90 SER A CA 1
ATOM 752 C C . SER A 1 90 ? -5.025 16.249 5.375 1.00 89.19 90 SER A C 1
ATOM 754 O O . SER A 1 90 ? -6.249 16.205 5.265 1.00 89.19 90 SER A O 1
ATOM 756 N N . PHE A 1 91 ? -4.357 15.887 6.467 1.00 92.75 91 PHE A N 1
ATOM 757 C CA . PHE A 1 91 ? -5.014 15.533 7.721 1.00 92.75 91 PHE A CA 1
ATOM 758 C C . PHE A 1 91 ? -5.588 16.777 8.408 1.00 92.75 91 PHE A C 1
ATOM 760 O O . PHE A 1 91 ? -5.102 17.896 8.202 1.00 92.75 91 PHE A O 1
ATOM 767 N N . SER A 1 92 ? -6.637 16.603 9.213 1.00 94.44 92 SER A N 1
ATOM 768 C CA . SER A 1 92 ? -7.260 17.720 9.943 1.00 94.44 92 SER A CA 1
ATOM 769 C C . SER A 1 92 ? -6.418 18.232 11.114 1.00 94.44 92 SER A C 1
ATOM 771 O O . SER A 1 92 ? -6.600 19.372 11.552 1.00 94.44 92 SER A O 1
ATOM 773 N N . SER A 1 93 ? -5.468 17.424 11.581 1.00 93.81 93 SER A N 1
ATOM 774 C CA . SER A 1 93 ? -4.449 17.779 12.567 1.00 93.81 93 SER A CA 1
ATOM 775 C C . SER A 1 93 ? -3.066 17.288 12.127 1.00 93.81 93 SER A C 1
ATOM 777 O O . SER A 1 93 ? -2.978 16.400 11.279 1.00 93.81 93 SER A O 1
ATOM 779 N N . PRO A 1 94 ? -1.974 17.859 12.670 1.00 90.69 94 PRO A N 1
ATOM 780 C CA . PRO A 1 94 ? -0.637 17.321 12.446 1.00 90.69 94 PRO A CA 1
ATOM 781 C C . PRO A 1 94 ? -0.542 15.868 12.917 1.00 90.69 94 PRO A C 1
ATOM 783 O O . PRO A 1 94 ? -1.102 15.521 13.961 1.00 90.69 94 PRO A O 1
ATOM 786 N N . LEU A 1 95 ? 0.194 15.049 12.169 1.00 89.81 95 LEU A N 1
ATOM 787 C CA . LEU A 1 95 ? 0.575 13.712 12.610 1.00 89.81 95 LEU A CA 1
ATOM 788 C C . LEU A 1 95 ? 1.539 13.820 13.799 1.00 89.81 95 LEU A C 1
ATOM 790 O O . LEU A 1 95 ? 2.387 14.714 13.857 1.00 89.81 95 LEU A O 1
ATOM 794 N N . SER A 1 96 ? 1.418 12.906 14.754 1.00 90.62 96 SER A N 1
ATOM 795 C CA . SER A 1 96 ? 2.453 12.694 15.766 1.00 90.62 96 SER A CA 1
ATOM 796 C C . SER A 1 96 ? 3.701 12.051 15.153 1.00 90.62 96 SER A C 1
ATOM 798 O O . SER A 1 96 ? 3.654 11.493 14.060 1.00 90.62 96 SER A O 1
ATOM 800 N N . TYR A 1 97 ? 4.830 12.101 15.867 1.00 86.81 97 TYR A N 1
ATOM 801 C CA . TYR A 1 97 ? 6.060 11.447 15.407 1.00 86.81 97 TYR A CA 1
ATOM 802 C C . TYR A 1 97 ? 5.880 9.944 15.187 1.00 86.81 97 TYR A C 1
ATOM 804 O O . TYR A 1 97 ? 6.346 9.434 14.180 1.00 86.81 97 TYR A O 1
ATOM 812 N N . GLU A 1 98 ? 5.142 9.274 16.075 1.00 89.00 98 GLU A N 1
ATOM 813 C CA . GLU A 1 98 ? 4.828 7.844 15.966 1.00 89.00 98 GLU A CA 1
ATOM 814 C C . GLU A 1 98 ? 3.994 7.531 14.712 1.00 89.00 98 GLU A C 1
ATOM 816 O O . GLU A 1 98 ? 4.241 6.540 14.032 1.00 89.00 98 GLU A O 1
ATOM 821 N N . GLU A 1 99 ? 3.053 8.410 14.357 1.00 89.56 99 GLU A N 1
ATOM 822 C CA . GLU A 1 99 ? 2.252 8.285 13.133 1.00 89.56 99 GLU A CA 1
ATOM 823 C C . GLU A 1 99 ? 3.066 8.548 11.863 1.00 89.56 99 GLU A C 1
ATOM 825 O O . GLU A 1 99 ? 2.874 7.874 10.856 1.00 89.56 99 GLU A O 1
ATOM 830 N N . MET A 1 100 ? 3.975 9.527 11.891 1.00 85.44 100 MET A N 1
ATOM 831 C CA . MET A 1 100 ? 4.846 9.826 10.748 1.00 85.44 100 MET A CA 1
ATOM 832 C C . MET A 1 100 ? 5.854 8.709 10.497 1.00 85.44 100 MET A C 1
ATOM 834 O O . MET A 1 100 ? 6.145 8.391 9.348 1.00 85.44 100 MET A O 1
ATOM 838 N N . SER A 1 101 ? 6.373 8.106 11.565 1.00 82.38 101 SER A N 1
ATOM 839 C CA . SER A 1 101 ? 7.399 7.074 11.487 1.00 82.38 101 SER A CA 1
ATOM 840 C C . SER A 1 101 ? 6.851 5.655 11.418 1.00 82.38 101 SER A C 1
ATOM 842 O O . SER A 1 101 ? 7.641 4.719 11.376 1.00 82.38 101 SER A O 1
ATOM 844 N N . SER A 1 102 ? 5.527 5.466 11.439 1.00 83.81 102 SER A N 1
ATOM 845 C CA . SER A 1 102 ? 4.906 4.138 11.581 1.00 83.81 102 SER A CA 1
ATOM 846 C C . SER A 1 102 ? 5.459 3.354 12.783 1.00 83.81 102 SER A C 1
ATOM 848 O O . SER A 1 102 ? 5.676 2.147 12.713 1.00 83.81 102 SER A O 1
ATOM 850 N N . GLY A 1 103 ? 5.715 4.054 13.890 1.00 82.56 103 GLY A N 1
ATOM 851 C CA . GLY A 1 103 ? 6.215 3.478 15.139 1.00 82.56 103 GLY A CA 1
ATOM 852 C C . GLY A 1 103 ? 7.736 3.333 15.246 1.00 82.56 103 GLY A C 1
ATOM 853 O O . GLY A 1 103 ? 8.218 3.020 16.334 1.00 82.56 103 GLY A O 1
ATOM 854 N N . TYR A 1 104 ? 8.502 3.591 14.181 1.00 81.50 104 TYR A N 1
ATOM 855 C CA . TYR A 1 104 ? 9.965 3.542 14.238 1.00 81.50 104 TYR A CA 1
ATOM 856 C C . TYR A 1 104 ? 10.565 4.770 14.926 1.00 81.50 104 TYR A C 1
ATOM 858 O O . TYR A 1 104 ? 10.050 5.886 14.833 1.00 81.50 104 TYR A O 1
ATOM 866 N N . THR A 1 105 ? 11.695 4.576 15.594 1.00 85.06 105 THR A N 1
ATOM 867 C CA . THR A 1 105 ? 12.513 5.658 16.150 1.00 85.06 105 THR A CA 1
ATOM 868 C C . THR A 1 105 ? 13.429 6.286 15.094 1.00 85.06 105 THR A C 1
ATOM 870 O O . THR A 1 105 ? 13.782 5.640 14.112 1.00 85.06 105 THR A O 1
ATOM 873 N N . GLU A 1 106 ? 13.889 7.527 15.305 1.00 82.75 106 GLU A N 1
ATOM 874 C CA . GLU A 1 106 ? 14.913 8.152 14.437 1.00 82.75 106 GLU A CA 1
ATOM 875 C C . GLU A 1 106 ? 16.197 7.302 14.340 1.00 82.75 106 GLU A C 1
ATOM 877 O O . GLU A 1 106 ? 16.865 7.299 13.309 1.00 82.75 106 GLU A O 1
ATOM 882 N N . GLU A 1 107 ? 16.543 6.561 15.404 1.00 82.75 107 GLU A N 1
ATOM 883 C CA . GLU A 1 107 ? 17.688 5.640 15.415 1.00 82.75 107 GLU A CA 1
ATOM 884 C C . GLU A 1 107 ? 17.459 4.436 14.492 1.00 82.75 107 GLU A C 1
ATOM 886 O O . GLU A 1 107 ? 18.357 4.079 13.732 1.00 82.75 107 GLU A O 1
ATOM 891 N N . GLU A 1 108 ? 16.263 3.843 14.522 1.00 78.62 108 GLU A N 1
ATOM 892 C CA . GLU A 1 108 ? 15.888 2.724 13.646 1.00 78.62 108 GLU A CA 1
ATOM 893 C C . GLU A 1 108 ? 15.757 3.157 12.183 1.00 78.62 108 GLU A C 1
ATOM 895 O O . GLU A 1 108 ? 16.136 2.407 11.288 1.00 78.62 108 GLU A O 1
ATOM 900 N N . LEU A 1 109 ? 15.265 4.374 11.937 1.00 72.75 109 LEU A N 1
ATOM 901 C CA . LEU A 1 109 ? 15.150 4.936 10.590 1.00 72.75 109 LEU A CA 1
ATOM 902 C C . LEU A 1 109 ? 16.481 5.467 10.044 1.00 72.75 109 LEU A C 1
ATOM 904 O O . LEU A 1 109 ? 16.636 5.628 8.835 1.00 72.75 109 LEU A O 1
ATOM 908 N N . GLY A 1 110 ? 17.433 5.794 10.921 1.00 78.38 110 GLY A N 1
ATOM 909 C CA . GLY A 1 110 ? 18.688 6.446 10.547 1.00 78.38 110 GLY A CA 1
ATOM 910 C C . GLY A 1 110 ? 18.523 7.877 10.012 1.00 78.38 110 GLY A C 1
ATOM 911 O O . GLY A 1 110 ? 19.471 8.420 9.442 1.00 78.38 110 GLY A O 1
ATOM 912 N N . ILE A 1 111 ? 17.348 8.490 10.189 1.00 80.19 111 ILE A N 1
ATOM 913 C CA . ILE A 1 111 ? 16.999 9.853 9.757 1.00 80.19 111 ILE A CA 1
ATOM 914 C C . ILE A 1 111 ? 16.162 10.558 10.825 1.00 80.19 111 ILE A C 1
ATOM 916 O O . ILE A 1 111 ? 15.515 9.907 11.647 1.00 80.19 111 ILE A O 1
ATOM 920 N N . SER A 1 112 ? 16.173 11.895 10.821 1.00 83.56 112 SER A N 1
ATOM 921 C CA . SER A 1 112 ? 15.356 12.660 11.764 1.00 83.56 112 SER A CA 1
ATOM 922 C C . SER A 1 112 ? 13.887 12.688 11.343 1.00 83.56 112 SER A C 1
ATOM 924 O O . SER A 1 112 ? 13.563 12.657 10.154 1.00 83.56 112 SER A O 1
ATOM 926 N N . TYR A 1 113 ? 12.976 12.820 12.303 1.00 82.38 113 TYR A N 1
ATOM 927 C CA . TYR A 1 113 ? 11.554 12.972 12.012 1.00 82.38 113 TYR A CA 1
ATOM 928 C C . TYR A 1 113 ? 11.239 14.271 11.264 1.00 82.38 113 TYR A C 1
ATOM 930 O O . TYR A 1 113 ? 10.258 14.331 10.529 1.00 82.38 113 TYR A O 1
ATOM 938 N N . GLN A 1 114 ? 12.059 15.311 11.433 1.00 78.62 114 GLN A N 1
ATOM 939 C CA . GLN A 1 114 ? 11.905 16.540 10.655 1.00 78.62 114 GLN A CA 1
ATOM 940 C C . GLN A 1 114 ? 12.167 16.269 9.169 1.00 78.62 114 GLN A C 1
ATOM 942 O O . GLN A 1 114 ? 11.423 16.741 8.315 1.00 78.62 114 GLN A O 1
ATOM 947 N N . ASP A 1 115 ? 13.179 15.452 8.868 1.00 78.81 115 ASP A N 1
ATOM 948 C CA . ASP A 1 115 ? 13.481 15.052 7.494 1.00 78.81 115 ASP A CA 1
ATOM 949 C C . ASP A 1 115 ? 12.379 14.145 6.907 1.00 78.81 115 ASP A C 1
ATOM 951 O O . ASP A 1 115 ? 12.125 14.224 5.705 1.00 78.81 115 ASP A O 1
ATOM 955 N N . LEU A 1 116 ? 11.685 13.346 7.740 1.00 74.38 116 LEU A N 1
ATOM 956 C CA . LEU A 1 116 ? 10.473 12.600 7.352 1.00 74.38 116 LEU A CA 1
ATOM 957 C C . LEU A 1 116 ? 9.306 13.528 6.994 1.00 74.38 116 LEU A C 1
ATOM 959 O O . LEU A 1 116 ? 8.633 13.327 5.987 1.00 74.38 116 LEU A O 1
ATOM 963 N N . GLU A 1 117 ? 9.050 14.562 7.798 1.00 69.12 117 GLU A N 1
ATOM 964 C CA . GLU A 1 117 ? 7.996 15.547 7.511 1.00 69.12 117 GLU A CA 1
ATOM 965 C C . GLU A 1 117 ? 8.270 16.268 6.178 1.00 69.12 117 GLU A C 1
ATOM 967 O O . GLU A 1 117 ? 7.378 16.464 5.336 1.00 69.12 117 GLU A O 1
ATOM 972 N N . ASP A 1 118 ? 9.545 16.579 5.957 1.00 67.06 118 ASP A N 1
ATOM 973 C CA . ASP A 1 118 ? 10.059 17.240 4.769 1.00 67.06 118 ASP A CA 1
ATOM 974 C C . ASP A 1 118 ? 10.321 16.276 3.598 1.00 67.06 118 ASP A C 1
ATOM 976 O O . ASP A 1 118 ? 10.836 16.730 2.564 1.00 67.06 118 ASP A O 1
ATOM 980 N N . GLU A 1 119 ? 9.918 14.990 3.691 1.00 60.66 119 GLU A N 1
ATOM 981 C CA . GLU A 1 119 ? 10.073 13.980 2.634 1.00 60.66 119 GLU A CA 1
ATOM 982 C C . GLU A 1 119 ? 9.411 14.458 1.338 1.00 60.66 119 GLU A C 1
ATOM 984 O O . GLU A 1 119 ? 8.214 14.340 1.046 1.00 60.66 119 GLU A O 1
ATOM 989 N N . THR A 1 120 ? 10.258 15.093 0.555 1.00 52.41 120 THR A N 1
ATOM 990 C CA . THR A 1 120 ? 10.061 15.551 -0.810 1.00 52.41 120 THR A CA 1
ATOM 991 C C . THR A 1 120 ? 11.110 14.908 -1.717 1.00 52.41 120 THR A C 1
ATOM 993 O O . THR A 1 120 ? 10.977 14.972 -2.937 1.00 52.41 120 THR A O 1
ATOM 996 N N . ASN A 1 121 ? 12.101 14.228 -1.116 1.00 53.66 121 ASN A N 1
ATOM 997 C CA . ASN A 1 121 ? 13.262 13.632 -1.769 1.00 53.66 121 ASN A CA 1
ATOM 998 C C . ASN A 1 121 ? 13.393 12.112 -1.555 1.00 53.66 121 ASN A C 1
ATOM 1000 O O . ASN A 1 121 ? 14.369 11.548 -2.045 1.00 53.66 121 ASN A O 1
ATOM 1004 N N . ALA A 1 122 ? 12.463 11.440 -0.861 1.00 65.88 122 ALA A N 1
ATOM 1005 C CA . ALA A 1 122 ? 12.492 9.978 -0.740 1.00 65.88 122 ALA A CA 1
ATOM 1006 C C . ALA A 1 122 ? 12.474 9.330 -2.136 1.00 65.88 122 ALA A C 1
ATOM 1008 O O . ALA A 1 122 ? 11.736 9.776 -3.024 1.00 65.88 122 ALA A O 1
ATOM 1009 N N . ILE A 1 123 ? 13.330 8.325 -2.350 1.00 71.19 123 ILE A N 1
ATOM 1010 C CA . ILE A 1 123 ? 13.359 7.589 -3.615 1.00 71.19 123 ILE A CA 1
ATOM 1011 C C . ILE A 1 123 ? 12.092 6.741 -3.688 1.00 71.19 123 ILE A C 1
ATOM 1013 O O . ILE A 1 123 ? 11.843 5.899 -2.833 1.00 71.19 123 ILE A O 1
ATOM 1017 N N . ILE A 1 124 ? 11.291 6.960 -4.726 1.00 78.12 124 ILE A N 1
ATOM 1018 C CA . ILE A 1 124 ? 10.099 6.160 -4.998 1.00 78.12 124 ILE A CA 1
ATOM 1019 C C . ILE A 1 124 ? 10.538 4.960 -5.833 1.00 78.12 124 ILE A C 1
ATOM 1021 O O . ILE A 1 124 ? 11.048 5.115 -6.945 1.00 78.12 124 ILE A O 1
ATOM 1025 N N . ASP A 1 125 ? 10.301 3.760 -5.335 1.00 83.50 125 ASP A N 1
ATOM 1026 C CA . ASP A 1 125 ? 10.683 2.509 -5.979 1.00 83.50 125 ASP A CA 1
ATOM 1027 C C . ASP A 1 125 ? 9.489 1.549 -6.108 1.00 83.50 125 ASP A C 1
ATOM 1029 O O . ASP A 1 125 ? 8.324 1.911 -5.907 1.00 83.50 125 ASP A O 1
ATOM 1033 N N . ILE A 1 126 ? 9.772 0.303 -6.492 1.00 85.81 126 ILE A N 1
ATOM 1034 C CA . ILE A 1 126 ? 8.724 -0.685 -6.729 1.00 85.81 126 ILE A CA 1
ATOM 1035 C C . ILE A 1 126 ? 7.958 -1.066 -5.455 1.00 85.81 126 ILE A C 1
ATOM 1037 O O . ILE A 1 126 ? 6.783 -1.411 -5.569 1.00 85.81 126 ILE A O 1
ATOM 1041 N N . GLY A 1 127 ? 8.551 -0.988 -4.256 1.00 86.62 127 GLY A N 1
ATOM 1042 C CA . GLY A 1 127 ? 7.822 -1.306 -3.023 1.00 86.62 127 GLY A CA 1
ATOM 1043 C C . GLY A 1 127 ? 6.712 -0.304 -2.744 1.00 86.62 127 GLY A C 1
ATOM 1044 O O . GLY A 1 127 ? 5.625 -0.721 -2.362 1.00 86.62 127 GLY A O 1
ATOM 1045 N N . THR A 1 128 ? 6.888 0.968 -3.122 1.00 87.44 128 THR A N 1
ATOM 1046 C CA . THR A 1 128 ? 5.791 1.956 -3.071 1.00 87.44 128 THR A CA 1
ATOM 1047 C C . THR A 1 128 ? 4.561 1.480 -3.861 1.00 87.44 128 THR A C 1
ATOM 1049 O O . THR A 1 128 ? 3.420 1.641 -3.426 1.00 87.44 128 THR A O 1
ATOM 1052 N N . LEU A 1 129 ? 4.767 0.849 -5.025 1.00 91.62 129 LEU A N 1
ATOM 1053 C CA . LEU A 1 129 ? 3.668 0.281 -5.811 1.00 91.62 129 LEU A CA 1
ATOM 1054 C C . LEU A 1 129 ? 3.003 -0.910 -5.103 1.00 91.62 129 LEU A C 1
ATOM 1056 O O . LEU A 1 129 ? 1.790 -1.090 -5.229 1.00 91.62 129 LEU A O 1
ATOM 1060 N N . PHE A 1 130 ? 3.771 -1.716 -4.370 1.00 93.25 130 PHE A N 1
ATOM 1061 C CA . PHE A 1 130 ? 3.227 -2.808 -3.565 1.00 93.25 130 PHE A CA 1
ATOM 1062 C C . PHE A 1 130 ? 2.411 -2.298 -2.376 1.00 93.25 130 PHE A C 1
ATOM 1064 O O . PHE A 1 130 ? 1.301 -2.794 -2.190 1.00 93.25 130 PHE A O 1
ATOM 1071 N N . SER A 1 131 ? 2.865 -1.273 -1.652 1.00 91.69 131 SER A N 1
ATOM 1072 C CA . SER A 1 131 ? 2.074 -0.645 -0.583 1.00 91.69 131 SER A CA 1
ATOM 1073 C C . SER A 1 131 ? 0.749 -0.096 -1.128 1.00 91.69 131 SER A C 1
ATOM 1075 O O . SER A 1 131 ? -0.322 -0.374 -0.590 1.00 91.69 131 SER A O 1
ATOM 1077 N N . TYR A 1 132 ? 0.763 0.559 -2.297 1.00 94.50 132 TYR A N 1
ATOM 1078 C CA . TYR A 1 132 ? -0.475 1.000 -2.958 1.00 94.50 132 TYR A CA 1
ATOM 1079 C C . TYR A 1 132 ? -1.393 -0.159 -3.364 1.00 94.50 132 TYR A C 1
ATOM 1081 O O . TYR A 1 132 ? -2.617 -0.029 -3.322 1.00 94.50 132 TYR A O 1
ATOM 1089 N N . LEU A 1 133 ? -0.836 -1.307 -3.754 1.00 95.94 133 LEU A N 1
ATOM 1090 C CA . LEU A 1 133 ? -1.620 -2.513 -4.026 1.00 95.94 133 LEU A CA 1
ATOM 1091 C C . LEU A 1 133 ? -2.231 -3.109 -2.758 1.00 95.94 133 LEU A C 1
ATOM 1093 O O . LEU A 1 133 ? -3.382 -3.543 -2.812 1.00 95.94 133 LEU A O 1
ATOM 1097 N N . ILE A 1 134 ? -1.499 -3.129 -1.640 1.00 95.81 134 ILE A N 1
ATOM 1098 C CA . ILE A 1 134 ? -2.023 -3.539 -0.327 1.00 95.81 134 ILE A CA 1
ATOM 1099 C C . ILE A 1 134 ? -3.244 -2.686 0.016 1.00 95.81 134 ILE A C 1
ATOM 1101 O O . ILE A 1 134 ? -4.321 -3.228 0.274 1.00 95.81 134 ILE A O 1
ATOM 1105 N N . ASP A 1 135 ? -3.099 -1.368 -0.084 1.00 95.75 135 ASP A N 1
ATOM 1106 C CA . ASP A 1 135 ? -4.157 -0.400 0.196 1.00 95.75 135 ASP A CA 1
ATOM 1107 C C . ASP A 1 135 ? -5.387 -0.597 -0.692 1.00 95.75 135 ASP A C 1
ATOM 1109 O O . ASP A 1 135 ? -6.514 -0.697 -0.204 1.00 95.75 135 ASP A O 1
ATOM 1113 N N . LEU A 1 136 ? -5.187 -0.734 -2.006 1.00 96.75 136 LEU A N 1
ATOM 1114 C CA . LEU A 1 136 ? -6.279 -1.008 -2.940 1.00 96.75 136 LEU A CA 1
ATOM 1115 C C . LEU A 1 136 ? -6.986 -2.327 -2.605 1.00 96.75 136 LEU A C 1
ATOM 1117 O O . LEU A 1 136 ? -8.216 -2.400 -2.641 1.00 96.75 136 LEU A O 1
ATOM 1121 N N . ILE A 1 137 ? -6.247 -3.381 -2.255 1.00 96.44 137 ILE A N 1
ATOM 1122 C CA . ILE A 1 137 ? -6.851 -4.665 -1.884 1.00 96.44 137 ILE A CA 1
ATOM 1123 C C . ILE A 1 137 ? -7.647 -4.534 -0.586 1.00 96.44 137 ILE A C 1
ATOM 1125 O O . ILE A 1 137 ? -8.773 -5.036 -0.535 1.00 96.44 137 ILE A O 1
ATOM 1129 N N . PHE A 1 138 ? -7.126 -3.835 0.423 1.00 96.62 138 PHE A N 1
ATOM 1130 C CA . PHE A 1 138 ? -7.876 -3.524 1.637 1.00 96.62 138 PHE A CA 1
ATOM 1131 C C . PHE A 1 138 ? -9.182 -2.801 1.304 1.00 96.62 138 PHE A C 1
ATOM 1133 O O . PHE A 1 138 ? -10.249 -3.287 1.673 1.00 96.62 138 PHE A O 1
ATOM 1140 N N . LEU A 1 139 ? -9.124 -1.714 0.534 1.00 95.25 139 LEU A N 1
ATOM 1141 C CA . LEU A 1 139 ? -10.298 -0.924 0.149 1.00 95.25 139 LEU A CA 1
ATOM 1142 C C . LEU A 1 139 ? -11.356 -1.762 -0.582 1.00 95.25 139 LEU A C 1
ATOM 1144 O O . LEU A 1 139 ? -12.545 -1.678 -0.274 1.00 95.25 139 LEU A O 1
ATOM 1148 N N . PHE A 1 140 ? -10.946 -2.600 -1.538 1.00 93.12 140 PHE A N 1
ATOM 1149 C CA . PHE A 1 140 ? -11.885 -3.358 -2.370 1.00 93.12 140 PHE A CA 1
ATOM 1150 C C . PHE A 1 140 ? -12.351 -4.687 -1.773 1.00 93.12 140 PHE A C 1
ATOM 1152 O O . PHE A 1 140 ? -13.366 -5.223 -2.235 1.00 93.12 140 PHE A O 1
ATOM 1159 N N . LYS A 1 141 ? -11.600 -5.282 -0.840 1.00 89.94 141 LYS A N 1
ATOM 1160 C CA . LYS A 1 141 ? -11.857 -6.649 -0.349 1.00 89.94 141 LYS A CA 1
ATOM 1161 C C . LYS A 1 141 ? -12.065 -6.717 1.152 1.00 89.94 141 LYS A C 1
ATOM 1163 O O . LYS A 1 141 ? -12.997 -7.394 1.568 1.00 89.94 141 LYS A O 1
ATOM 1168 N N . GLU A 1 142 ? -11.276 -5.988 1.932 1.00 89.69 142 GLU A N 1
ATOM 1169 C CA . GLU A 1 142 ? -11.283 -6.064 3.397 1.00 89.69 142 GLU A CA 1
ATOM 1170 C C . GLU A 1 142 ? -11.409 -4.684 4.076 1.00 89.69 142 GLU A C 1
ATOM 1172 O O . GLU A 1 142 ? -10.666 -4.383 5.015 1.00 89.69 142 GLU A O 1
ATOM 1177 N N . PRO A 1 143 ? -12.371 -3.822 3.677 1.00 86.81 143 PRO A N 1
ATOM 1178 C CA . PRO A 1 143 ? -12.422 -2.434 4.147 1.00 86.81 143 PRO A CA 1
ATOM 1179 C C . PRO A 1 143 ? -12.644 -2.327 5.662 1.00 86.81 143 PRO A C 1
ATOM 1181 O O . PRO A 1 143 ? -12.222 -1.365 6.296 1.00 86.81 143 PRO A O 1
ATOM 1184 N N . LYS A 1 144 ? -13.268 -3.345 6.273 1.00 85.25 144 LYS A N 1
ATOM 1185 C CA . LYS A 1 144 ? -13.479 -3.413 7.728 1.00 85.25 144 LYS A CA 1
ATOM 1186 C C . LYS A 1 144 ? -12.174 -3.572 8.505 1.00 85.25 144 LYS A C 1
ATOM 1188 O O . LYS A 1 144 ? -12.052 -3.019 9.592 1.00 85.25 144 LYS A O 1
ATOM 1193 N N . ASN A 1 145 ? -11.227 -4.328 7.955 1.00 93.25 145 ASN A N 1
ATOM 1194 C CA . ASN A 1 145 ? -9.937 -4.572 8.590 1.00 93.25 145 ASN A CA 1
ATOM 1195 C C . ASN A 1 145 ? -8.914 -3.496 8.230 1.00 93.25 145 ASN A C 1
ATOM 1197 O O . ASN A 1 145 ? -7.877 -3.414 8.879 1.00 93.25 145 ASN A O 1
ATOM 1201 N N . TYR A 1 146 ? -9.218 -2.643 7.250 1.00 95.50 146 TYR A N 1
ATOM 1202 C CA . TYR A 1 146 ? -8.278 -1.634 6.801 1.00 95.50 146 TYR A CA 1
ATOM 1203 C C . TYR A 1 146 ? -8.005 -0.566 7.858 1.00 95.50 146 TYR A C 1
ATOM 1205 O O . TYR A 1 146 ? -6.857 -0.342 8.209 1.00 95.50 146 TYR A O 1
ATOM 1213 N N . ILE A 1 147 ? -9.052 0.015 8.456 1.00 94.56 147 ILE A N 1
ATOM 1214 C CA . ILE A 1 147 ? -8.880 0.975 9.561 1.00 94.56 147 ILE A CA 1
ATOM 1215 C C . ILE A 1 147 ? -8.097 0.334 10.714 1.00 94.56 147 ILE A C 1
ATOM 1217 O O . ILE A 1 147 ? -7.234 0.973 11.302 1.00 94.56 147 ILE A O 1
ATOM 1221 N N . LYS A 1 148 ? -8.357 -0.946 11.011 1.00 95.06 148 LYS A N 1
ATOM 1222 C CA . LYS A 1 148 ? -7.617 -1.680 12.041 1.00 95.06 148 LYS A CA 1
ATOM 1223 C C . LYS A 1 148 ? -6.129 -1.801 11.691 1.00 95.06 148 LYS A C 1
ATOM 1225 O O . LYS A 1 148 ? -5.298 -1.559 12.554 1.00 95.06 148 LYS A O 1
ATOM 1230 N N . TYR A 1 149 ? -5.804 -2.144 10.445 1.00 94.62 149 TYR A N 1
ATOM 1231 C CA . TYR A 1 149 ? -4.429 -2.196 9.946 1.00 94.62 149 TYR A CA 1
ATOM 1232 C C . TYR A 1 149 ? -3.741 -0.827 10.048 1.00 94.62 149 TYR A C 1
ATOM 1234 O O . TYR A 1 149 ? -2.667 -0.725 10.628 1.00 94.62 149 TYR A O 1
ATOM 1242 N N . LEU A 1 150 ? -4.400 0.241 9.591 1.00 94.62 150 LEU A N 1
ATOM 1243 C CA . LEU A 1 150 ? -3.875 1.608 9.665 1.00 94.62 150 LEU A CA 1
ATOM 1244 C C . LEU A 1 150 ? -3.575 2.047 11.110 1.00 94.62 150 LEU A C 1
ATOM 1246 O O . LEU A 1 150 ? -2.552 2.675 11.357 1.00 94.62 150 LEU A O 1
ATOM 1250 N N . ILE A 1 151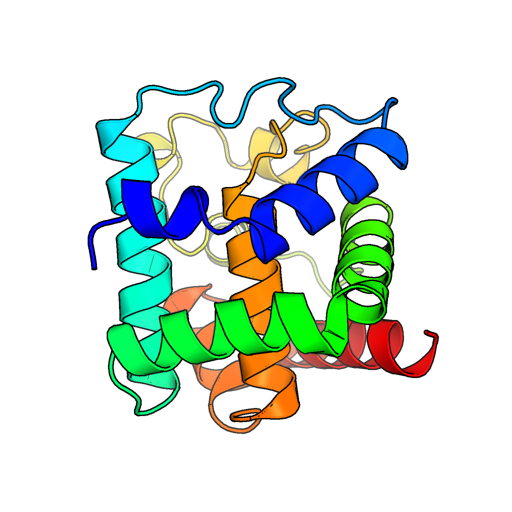 ? -4.440 1.697 12.066 1.00 94.12 151 ILE A N 1
ATOM 1251 C CA . ILE A 1 151 ? -4.254 2.057 13.479 1.00 94.12 151 ILE A CA 1
ATOM 1252 C C . ILE A 1 151 ? -3.177 1.199 14.143 1.00 94.12 151 ILE A C 1
ATOM 1254 O O . ILE A 1 151 ? -2.307 1.717 14.830 1.00 94.12 151 ILE A O 1
ATOM 1258 N N . GLU A 1 152 ? -3.247 -0.123 13.992 1.00 92.50 152 GLU A N 1
ATOM 1259 C CA . GLU A 1 152 ? -2.386 -1.033 14.755 1.00 92.50 152 GLU A CA 1
ATOM 1260 C C . GLU A 1 152 ? -0.991 -1.201 14.148 1.00 92.50 152 GLU A C 1
ATOM 1262 O O . GLU A 1 152 ? -0.075 -1.588 14.871 1.00 92.50 152 GLU A O 1
ATOM 1267 N N . LYS A 1 153 ? -0.829 -0.953 12.842 1.00 88.81 153 LYS A N 1
ATOM 1268 C CA . LYS A 1 153 ? 0.445 -1.135 12.132 1.00 88.81 153 LYS A CA 1
ATOM 1269 C C . LYS A 1 153 ? 1.088 0.152 11.672 1.00 88.81 153 LYS A C 1
ATOM 1271 O O . LYS A 1 153 ? 2.293 0.289 11.818 1.00 88.81 153 LYS A O 1
ATOM 1276 N N . LEU A 1 154 ? 0.300 1.098 11.170 1.00 86.38 154 LEU A N 1
ATOM 1277 C CA . LEU A 1 154 ? 0.821 2.414 10.790 1.00 86.38 154 LEU A CA 1
ATOM 1278 C C . LEU A 1 154 ? 0.673 3.446 11.914 1.00 86.38 154 LEU A C 1
ATOM 1280 O O . LEU A 1 154 ? 0.940 4.624 11.704 1.00 86.38 154 LEU A O 1
ATOM 1284 N N . TYR A 1 155 ? 0.240 3.007 13.102 1.00 91.38 155 TYR A N 1
ATOM 1285 C CA . TYR A 1 155 ? 0.101 3.825 14.308 1.00 91.38 155 TYR A CA 1
ATOM 1286 C C . TYR A 1 155 ? -0.814 5.047 14.152 1.00 91.38 155 TYR A C 1
ATOM 1288 O O . TYR A 1 155 ? -0.830 5.919 15.020 1.00 91.38 155 TYR A O 1
ATOM 1296 N N . LEU A 1 156 ? -1.628 5.096 13.088 1.00 93.94 156 LEU A N 1
ATOM 1297 C CA . LEU A 1 156 ? -2.557 6.193 12.854 1.00 93.94 156 LEU A CA 1
ATOM 1298 C C . LEU A 1 156 ? -3.586 6.272 13.979 1.00 93.94 156 LEU A C 1
ATOM 1300 O O . LEU A 1 156 ? -4.189 5.278 14.387 1.00 93.94 156 LEU A O 1
ATOM 1304 N N . SER A 1 157 ? -3.870 7.486 14.438 1.00 95.38 157 SER A N 1
ATOM 1305 C CA . SER A 1 157 ? -5.049 7.731 15.255 1.00 95.38 157 SER A CA 1
ATOM 1306 C C . SER A 1 157 ? -6.312 7.321 14.492 1.00 95.38 157 SER A C 1
ATOM 1308 O O . SER A 1 157 ? -6.362 7.348 13.261 1.00 95.38 157 SER A O 1
ATOM 1310 N N . GLU A 1 158 ? -7.389 6.991 15.209 1.00 95.75 158 GLU A N 1
ATOM 1311 C CA . GLU A 1 158 ? -8.657 6.618 14.565 1.00 95.75 158 GLU A CA 1
ATOM 1312 C C . GLU A 1 158 ? -9.179 7.718 13.617 1.00 95.75 158 GLU A C 1
ATOM 1314 O O . GLU A 1 158 ? -9.814 7.417 12.605 1.00 95.75 158 GLU A O 1
ATOM 1319 N N . ILE A 1 159 ? -8.905 8.990 13.932 1.00 96.19 159 ILE A N 1
ATOM 1320 C CA . ILE A 1 159 ? -9.270 10.133 13.088 1.00 96.19 159 ILE A CA 1
ATOM 1321 C C . ILE A 1 159 ? -8.442 10.113 11.801 1.00 96.19 159 ILE A C 1
ATOM 1323 O O . ILE A 1 159 ? -9.024 10.091 10.718 1.00 96.19 159 ILE A O 1
ATOM 1327 N N . HIS A 1 160 ? -7.112 10.041 11.904 1.00 96.56 160 HIS A N 1
ATOM 1328 C CA . HIS A 1 160 ? -6.234 10.030 10.733 1.00 96.56 160 HIS A CA 1
ATOM 1329 C C . HIS A 1 160 ? -6.436 8.779 9.867 1.00 96.56 160 HIS A C 1
ATOM 1331 O O . HIS A 1 160 ? -6.466 8.886 8.645 1.00 96.56 160 HIS A O 1
ATOM 1337 N N . ALA A 1 161 ? -6.689 7.609 10.460 1.00 96.19 161 ALA A N 1
ATOM 1338 C CA . ALA A 1 161 ? -7.013 6.395 9.712 1.00 96.19 161 ALA A CA 1
ATOM 1339 C C . ALA A 1 161 ? -8.302 6.548 8.881 1.00 96.19 161 ALA A C 1
ATOM 1341 O O . ALA A 1 161 ? -8.351 6.118 7.730 1.00 96.19 161 ALA A O 1
ATOM 1342 N N . LYS A 1 162 ? -9.345 7.190 9.426 1.00 95.81 162 LYS A N 1
ATOM 1343 C CA . LYS A 1 162 ? -10.581 7.478 8.673 1.00 95.81 162 LYS A CA 1
ATOM 1344 C C . LYS A 1 162 ? -10.343 8.485 7.554 1.00 95.81 162 LYS A C 1
ATOM 1346 O O . LYS A 1 162 ? -10.791 8.254 6.438 1.00 95.81 162 LYS A O 1
ATOM 1351 N N . GLU A 1 163 ? -9.611 9.560 7.836 1.00 96.62 163 GLU A N 1
ATOM 1352 C CA . GLU A 1 163 ? -9.249 10.568 6.831 1.00 96.62 163 GLU A CA 1
ATOM 1353 C C . GLU A 1 163 ? -8.434 9.967 5.688 1.00 96.62 163 GLU A C 1
ATOM 1355 O O . GLU A 1 163 ? -8.655 10.306 4.526 1.00 96.62 163 GLU A O 1
ATOM 1360 N N . PHE A 1 164 ? -7.540 9.034 6.011 1.00 95.25 164 PHE A N 1
ATOM 1361 C CA . PHE A 1 164 ? -6.775 8.275 5.038 1.00 95.25 164 PHE A CA 1
ATOM 1362 C C . PHE A 1 164 ? -7.675 7.443 4.129 1.00 95.25 164 PHE A C 1
ATOM 1364 O O . PHE A 1 164 ? -7.619 7.589 2.910 1.00 95.25 164 PHE A O 1
ATOM 1371 N N . VAL A 1 165 ? -8.571 6.634 4.696 1.00 95.94 165 VAL A N 1
ATOM 1372 C CA . VAL A 1 165 ? -9.525 5.841 3.903 1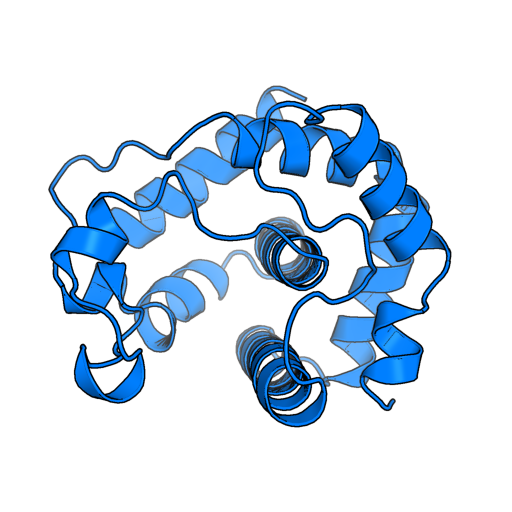.00 95.94 165 VAL A CA 1
ATOM 1373 C C . VAL A 1 165 ? -10.414 6.736 3.039 1.00 95.94 165 VAL A C 1
ATOM 1375 O O . VAL A 1 165 ? -10.557 6.483 1.843 1.00 95.94 165 VAL A O 1
ATOM 1378 N N . ASP A 1 166 ? -10.962 7.812 3.606 1.00 95.81 166 ASP A N 1
ATOM 1379 C CA . ASP A 1 166 ? -11.794 8.768 2.872 1.00 95.81 166 ASP A CA 1
ATOM 1380 C C . ASP A 1 166 ? -11.019 9.410 1.713 1.00 95.81 166 ASP A C 1
ATOM 1382 O O . ASP A 1 166 ? -11.558 9.593 0.617 1.00 95.81 166 ASP A O 1
ATOM 1386 N N . TYR A 1 167 ? -9.747 9.752 1.922 1.00 95.56 167 TYR A N 1
ATOM 1387 C CA . TYR A 1 167 ? -8.870 10.293 0.888 1.00 95.56 167 TYR A CA 1
ATOM 1388 C C . TYR A 1 167 ? -8.667 9.304 -0.266 1.00 95.56 167 TYR A C 1
ATOM 1390 O O . TYR A 1 167 ? -8.888 9.672 -1.425 1.00 95.56 167 TYR A O 1
ATOM 1398 N N . GLU A 1 168 ? -8.311 8.057 0.036 1.00 95.25 168 GLU A N 1
ATOM 1399 C CA . GLU A 1 168 ? -8.079 7.018 -0.971 1.00 95.25 168 GLU A CA 1
ATOM 1400 C C . GLU A 1 168 ? -9.361 6.683 -1.748 1.00 95.25 168 GLU A C 1
ATOM 1402 O O . GLU A 1 168 ? -9.365 6.637 -2.983 1.00 95.25 168 GLU A O 1
ATOM 1407 N N . GLU A 1 169 ? -10.494 6.546 -1.053 1.00 95.19 169 GLU A N 1
ATOM 1408 C CA . GLU A 1 169 ? -11.795 6.363 -1.697 1.00 95.19 169 GLU A CA 1
ATOM 1409 C C . GLU A 1 169 ? -12.150 7.535 -2.617 1.00 95.19 169 GLU A C 1
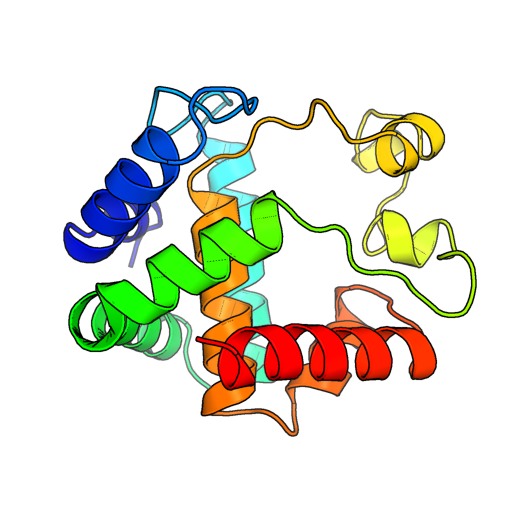ATOM 1411 O O . GLU A 1 169 ? -12.728 7.337 -3.689 1.00 95.19 169 GLU A O 1
ATOM 1416 N N . ASN A 1 170 ? -11.823 8.763 -2.214 1.00 94.94 170 ASN A N 1
ATOM 1417 C CA . ASN A 1 170 ? -12.051 9.947 -3.032 1.00 94.94 170 ASN A CA 1
ATOM 1418 C C . ASN A 1 170 ? -11.147 9.984 -4.265 1.00 94.94 170 ASN A C 1
ATOM 1420 O O . ASN A 1 170 ? -11.584 10.493 -5.298 1.00 94.94 170 ASN A O 1
ATOM 1424 N N . ILE A 1 171 ? -9.922 9.449 -4.212 1.00 94.75 171 ILE A N 1
ATOM 1425 C CA . ILE A 1 171 ? -9.122 9.246 -5.428 1.00 94.75 171 ILE A CA 1
ATOM 1426 C C . ILE A 1 171 ? -9.880 8.305 -6.360 1.00 94.75 171 ILE A C 1
ATOM 1428 O O . ILE A 1 171 ? -10.167 8.691 -7.490 1.00 94.75 171 ILE A O 1
ATOM 1432 N N . ILE A 1 172 ? -10.260 7.119 -5.876 1.00 94.50 172 ILE A N 1
ATOM 1433 C CA . ILE A 1 172 ? -10.913 6.076 -6.682 1.00 94.50 172 ILE A CA 1
ATOM 1434 C C . ILE A 1 172 ? -12.218 6.581 -7.308 1.00 94.50 172 ILE A C 1
ATOM 1436 O O . ILE A 1 172 ? -12.446 6.365 -8.492 1.00 94.50 172 ILE A O 1
ATOM 1440 N N . LYS A 1 173 ? -13.063 7.292 -6.550 1.00 94.38 173 LYS A N 1
ATOM 1441 C CA . LYS A 1 173 ? -14.338 7.852 -7.046 1.00 94.38 173 LYS A CA 1
ATOM 1442 C C . LYS A 1 173 ? -14.158 8.865 -8.184 1.00 94.38 173 LYS A C 1
ATOM 1444 O O . LYS A 1 173 ? -15.109 9.112 -8.920 1.00 94.38 173 LYS A O 1
ATOM 1449 N N . ASN A 1 174 ? -12.977 9.472 -8.303 1.00 92.62 174 ASN A N 1
ATOM 1450 C CA . ASN A 1 174 ? -12.656 10.486 -9.308 1.00 92.62 174 ASN A CA 1
ATOM 1451 C C . ASN A 1 174 ? -11.822 9.942 -10.489 1.00 92.62 174 ASN A C 1
ATOM 1453 O O . ASN A 1 174 ? -11.350 10.746 -11.301 1.00 92.62 174 ASN A O 1
ATOM 1457 N N . LEU A 1 175 ? -11.612 8.622 -10.571 1.00 91.75 175 LEU A N 1
ATOM 1458 C CA . LEU A 1 175 ? -10.948 7.924 -11.681 1.00 91.75 175 LEU A CA 1
ATOM 1459 C C . LEU A 1 175 ? -11.964 7.246 -12.603 1.00 91.75 175 LEU A C 1
ATOM 1461 O O . LEU A 1 175 ? -11.713 7.281 -13.829 1.00 91.75 175 LEU A O 1
#

Organism: NCBI:txid457403